Protein AF-A0A377ITX5-F1 (afdb_monomer_lite)

pLDDT: mean 71.37, std 20.07, range [36.94, 93.62]

Sequence (104 aa):
MPRRSICFHHKQAIKKTRNNNAIFYFFIPLIQAVNYFKKNDGCIGKDAPVNFLTEREKRILNKEGKFRSGLYCMLLSIRFSEAIQNKSVFLQHSLKFAFDKPNS

Radius of gyra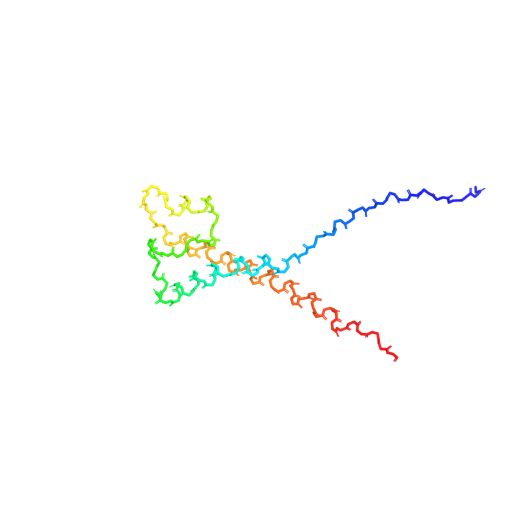tion: 22.4 Å; chains: 1; bounding box: 65×39×64 Å

Organism: NCBI:txid463

Foldseek 3Di:
DDDDDPPPPDPPPDPPPPPPVVLVVLVVLLVQQVVVCVVVVLDDDPPRRCPNDDPVLVCVCCPPNDHDSVSSVVVSVVSVVVNVVVVVVVVVVVVVVVPPDPDD

Structure (mmCIF, N/CA/C/O backbone):
data_AF-A0A377ITX5-F1
#
_entry.id   AF-A0A377ITX5-F1
#
loop_
_atom_site.group_PDB
_atom_site.id
_atom_site.type_symbol
_atom_site.label_atom_id
_atom_site.label_alt_id
_atom_site.label_comp_id
_atom_site.label_asym_id
_atom_site.label_entity_id
_atom_site.label_seq_id
_atom_site.pdbx_PDB_ins_code
_atom_site.Cartn_x
_atom_site.Cartn_y
_atom_site.Cartn_z
_atom_site.occupancy
_atom_site.B_iso_or_equiv
_atom_site.auth_seq_id
_atom_site.auth_comp_id
_atom_site.auth_asym_id
_atom_site.auth_atom_id
_atom_site.pdbx_PDB_model_num
ATOM 1 N N . MET A 1 1 ? 30.239 31.617 50.183 1.00 36.94 1 MET A N 1
ATOM 2 C CA . MET A 1 1 ? 31.236 30.836 49.402 1.00 36.94 1 MET A CA 1
ATOM 3 C C . MET A 1 1 ? 31.974 29.941 50.389 1.00 36.94 1 MET A C 1
ATOM 5 O O . MET A 1 1 ? 32.241 30.475 51.458 1.00 36.94 1 MET A O 1
ATOM 9 N N . PRO A 1 2 ? 32.295 28.658 50.106 1.00 50.03 2 PRO A N 1
ATOM 10 C CA . PRO A 1 2 ? 32.292 27.902 48.833 1.00 50.03 2 PRO A CA 1
ATOM 11 C C . PRO A 1 2 ? 31.210 26.788 48.819 1.00 50.03 2 PRO A C 1
ATOM 13 O O . PRO A 1 2 ? 30.404 26.721 49.733 1.00 50.03 2 PRO A O 1
ATOM 16 N N . ARG A 1 3 ? 31.184 25.814 47.901 1.00 38.25 3 ARG A N 1
ATOM 17 C CA . ARG A 1 3 ? 30.951 25.775 46.438 1.00 38.25 3 ARG A CA 1
ATOM 18 C C . ARG A 1 3 ? 30.677 24.289 46.108 1.00 38.25 3 ARG A C 1
ATOM 20 O O . ARG A 1 3 ? 31.436 23.456 46.584 1.00 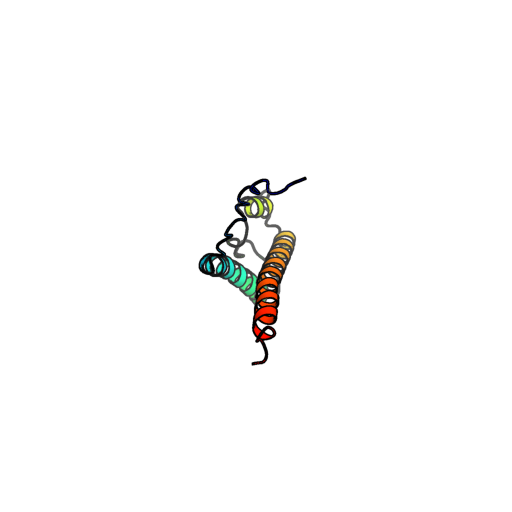38.25 3 ARG A O 1
ATOM 27 N N . ARG A 1 4 ? 29.742 24.028 45.174 1.00 37.88 4 ARG A N 1
ATOM 28 C CA . ARG A 1 4 ? 29.540 22.779 44.380 1.00 37.88 4 ARG A CA 1
ATOM 29 C C . ARG A 1 4 ? 28.949 21.582 45.151 1.00 37.88 4 ARG A C 1
ATOM 31 O O . ARG A 1 4 ? 29.292 21.362 46.292 1.00 37.88 4 ARG A O 1
ATOM 38 N N . SER A 1 5 ? 28.096 20.726 44.596 1.00 39.78 5 SER A N 1
ATOM 39 C CA . SER A 1 5 ? 27.435 20.623 43.290 1.00 39.78 5 SER A CA 1
ATOM 40 C C . SER A 1 5 ? 26.274 19.647 43.506 1.00 39.78 5 SER A C 1
ATOM 42 O O . SER A 1 5 ? 26.469 18.554 44.030 1.00 39.78 5 SER A O 1
ATOM 44 N N . ILE A 1 6 ? 25.061 20.063 43.150 1.00 46.62 6 ILE A N 1
ATOM 45 C CA . ILE A 1 6 ? 23.879 19.203 43.153 1.00 46.62 6 ILE A CA 1
ATOM 46 C C . ILE A 1 6 ? 24.112 18.153 42.065 1.00 46.62 6 ILE A C 1
ATOM 48 O O . ILE A 1 6 ? 24.234 18.500 40.889 1.00 46.62 6 ILE A O 1
ATOM 52 N N . CYS A 1 7 ? 24.233 16.888 42.477 1.00 37.34 7 CYS A N 1
ATOM 53 C CA . CYS A 1 7 ? 24.291 15.741 41.581 1.00 37.34 7 CYS A CA 1
ATOM 54 C C . CYS A 1 7 ? 23.056 15.775 40.678 1.00 37.34 7 CYS A C 1
ATOM 56 O O . CYS A 1 7 ? 21.933 15.530 41.116 1.00 37.34 7 CYS A O 1
ATOM 58 N N . PHE A 1 8 ? 23.271 16.134 39.414 1.00 40.31 8 PHE A N 1
ATOM 59 C CA . PHE A 1 8 ? 22.235 16.113 38.401 1.00 40.31 8 PHE A CA 1
ATOM 60 C C . PHE A 1 8 ? 21.769 14.675 38.216 1.00 40.31 8 PHE A C 1
ATOM 62 O O . PHE A 1 8 ? 22.544 13.793 37.842 1.00 40.31 8 PHE A O 1
ATOM 69 N N . HIS A 1 9 ? 20.482 14.473 38.487 1.00 37.28 9 HIS A N 1
ATOM 70 C CA . HIS A 1 9 ? 19.747 13.265 38.182 1.00 37.28 9 HIS A CA 1
ATOM 71 C C . HIS A 1 9 ? 20.129 12.733 36.802 1.00 37.28 9 HIS A C 1
ATOM 73 O O . HIS A 1 9 ? 19.995 13.407 35.778 1.00 37.28 9 HIS A O 1
ATOM 79 N N . HIS A 1 10 ? 20.580 11.486 36.834 1.00 39.19 10 HIS A N 1
ATOM 80 C CA . HIS A 1 10 ? 20.708 10.546 35.742 1.00 39.19 10 HIS A CA 1
ATOM 81 C C . HIS A 1 10 ? 19.507 10.659 34.783 1.00 39.19 10 HIS A C 1
ATOM 83 O O . HIS A 1 10 ? 18.463 10.035 34.982 1.00 39.19 10 HIS A O 1
ATOM 89 N N . LYS A 1 11 ? 19.631 11.489 33.738 1.00 44.81 11 LYS A N 1
ATOM 90 C CA . LYS A 1 11 ? 18.705 11.481 32.604 1.00 44.81 11 LYS A CA 1
ATOM 91 C C . LYS A 1 11 ? 18.935 10.173 31.860 1.00 44.81 11 LYS A C 1
ATOM 93 O O . LYS A 1 11 ? 19.848 10.059 31.047 1.00 44.81 11 LYS A O 1
ATOM 98 N N . GLN A 1 12 ? 18.084 9.193 32.141 1.00 43.50 12 GLN A N 1
ATOM 99 C CA . GLN A 1 12 ? 17.871 8.047 31.270 1.00 43.50 12 GLN A CA 1
ATOM 100 C C . GLN A 1 12 ? 17.310 8.550 29.933 1.00 43.50 12 GLN A C 1
ATOM 102 O O . GLN A 1 12 ? 16.101 8.629 29.727 1.00 43.50 12 GLN A O 1
ATOM 107 N N . ALA A 1 13 ? 18.194 8.937 29.016 1.00 41.03 13 ALA A N 1
ATOM 108 C CA . ALA A 1 13 ? 17.842 9.182 27.628 1.00 41.03 13 ALA A CA 1
ATOM 109 C C . ALA A 1 13 ? 17.825 7.832 26.901 1.00 41.03 13 ALA A C 1
ATOM 111 O O . ALA A 1 13 ? 18.842 7.343 26.418 1.00 41.03 13 ALA A O 1
ATOM 112 N N . ILE A 1 14 ? 16.647 7.209 26.942 1.00 43.91 14 ILE A N 1
ATOM 113 C CA . ILE A 1 14 ? 16.070 6.265 25.978 1.00 43.91 14 ILE A CA 1
ATOM 114 C C . ILE A 1 14 ? 17.073 5.806 24.906 1.00 43.91 14 ILE A C 1
ATOM 116 O O . ILE A 1 14 ? 17.206 6.413 23.841 1.00 43.91 14 ILE A O 1
ATOM 120 N N . LYS A 1 15 ? 17.727 4.666 25.151 1.00 44.12 15 LYS A N 1
ATOM 121 C CA . LYS A 1 15 ? 18.315 3.854 24.082 1.00 44.12 15 LYS A CA 1
ATOM 122 C C . LYS A 1 15 ? 17.158 3.333 23.225 1.00 44.12 15 LYS A C 1
ATOM 124 O O . LYS A 1 15 ? 16.629 2.256 23.476 1.00 44.12 15 LYS A O 1
ATOM 129 N N . LYS A 1 16 ? 16.714 4.113 22.233 1.00 45.03 16 LYS A N 1
ATOM 130 C CA . LYS A 1 16 ? 15.806 3.624 21.189 1.00 45.03 16 LYS A CA 1
ATOM 131 C C . LYS A 1 16 ? 16.640 2.789 20.229 1.00 45.03 16 LYS A C 1
ATOM 133 O O . LYS A 1 16 ? 17.087 3.266 19.190 1.00 45.03 16 LYS A O 1
ATOM 138 N N . THR A 1 17 ? 16.895 1.551 20.633 1.00 39.91 17 THR A N 1
ATOM 139 C CA . THR A 1 17 ? 17.498 0.502 19.818 1.00 39.91 17 THR A CA 1
ATOM 140 C C . THR A 1 17 ? 16.647 0.364 18.558 1.00 39.91 17 THR A C 1
ATOM 142 O O . THR A 1 17 ? 15.548 -0.191 18.578 1.00 39.91 17 THR A O 1
ATOM 145 N N . ARG A 1 18 ? 17.100 0.967 17.457 1.00 49.66 18 ARG A N 1
ATOM 146 C CA . ARG A 1 18 ? 16.445 0.866 16.155 1.00 49.66 18 ARG A CA 1
ATOM 147 C C . ARG A 1 18 ? 16.768 -0.536 15.636 1.00 49.66 18 ARG A C 1
ATOM 149 O O . ARG A 1 18 ? 17.840 -0.777 15.098 1.00 49.66 18 ARG A O 1
ATOM 156 N N . ASN A 1 19 ? 15.879 -1.487 15.918 1.00 49.72 19 ASN A N 1
ATOM 157 C CA . ASN A 1 19 ? 15.977 -2.854 15.423 1.00 49.72 19 ASN A CA 1
ATOM 158 C C . ASN A 1 19 ? 15.840 -2.824 13.892 1.00 49.72 19 ASN A C 1
ATOM 160 O O . ASN A 1 19 ? 14.735 -2.701 13.362 1.00 49.72 19 ASN A O 1
ATOM 164 N N . ASN A 1 20 ? 16.971 -2.903 13.190 1.00 52.84 20 ASN A N 1
ATOM 165 C CA . ASN A 1 20 ? 17.042 -2.870 11.726 1.00 52.84 20 ASN A CA 1
ATOM 166 C C . ASN A 1 20 ? 16.246 -4.015 11.075 1.00 52.84 20 ASN A C 1
ATOM 168 O O . ASN A 1 20 ? 15.775 -3.878 9.947 1.00 52.84 20 ASN A O 1
ATOM 172 N N . ASN A 1 21 ? 16.011 -5.105 11.810 1.00 52.28 21 ASN A N 1
ATOM 173 C CA . ASN A 1 21 ? 15.276 -6.265 11.316 1.00 52.28 21 ASN A CA 1
ATOM 174 C C . ASN A 1 21 ? 13.780 -5.937 11.177 1.00 52.28 21 ASN A C 1
ATOM 176 O O . ASN A 1 21 ? 13.140 -6.364 10.221 1.00 52.28 21 ASN A O 1
ATOM 180 N N . ALA A 1 22 ? 13.225 -5.109 12.073 1.00 54.97 22 ALA A N 1
ATOM 181 C CA . ALA A 1 22 ? 11.813 -4.712 12.038 1.00 54.97 22 ALA A CA 1
ATOM 182 C C . ALA A 1 22 ? 11.464 -3.853 10.808 1.00 54.97 22 ALA A C 1
ATOM 184 O O . ALA A 1 22 ? 10.345 -3.915 10.305 1.00 54.97 22 ALA A O 1
ATOM 185 N N . ILE A 1 23 ? 12.432 -3.088 10.291 1.00 59.25 23 ILE A N 1
ATOM 186 C CA . ILE A 1 23 ? 12.255 -2.266 9.085 1.00 59.25 23 ILE A CA 1
ATOM 187 C C . ILE A 1 23 ? 12.073 -3.167 7.856 1.00 59.25 23 ILE A C 1
ATOM 189 O O . ILE A 1 23 ? 11.225 -2.891 7.011 1.00 59.25 23 ILE A O 1
ATOM 193 N N . PHE A 1 24 ? 12.822 -4.271 7.780 1.00 58.69 24 PHE A N 1
ATOM 194 C CA . PHE A 1 24 ? 12.724 -5.228 6.677 1.00 58.69 24 PHE A CA 1
ATOM 195 C C . PHE A 1 24 ? 11.359 -5.930 6.633 1.00 58.69 24 PHE A C 1
ATOM 197 O O . PHE A 1 24 ? 10.735 -5.969 5.573 1.00 58.69 24 PHE A O 1
ATOM 204 N N . TYR A 1 25 ? 10.850 -6.405 7.776 1.00 66.62 25 TYR A N 1
ATOM 205 C CA . TYR A 1 25 ? 9.532 -7.058 7.845 1.00 66.62 25 TYR A CA 1
ATOM 206 C C . TYR A 1 25 ? 8.368 -6.112 7.519 1.00 66.62 25 TYR A C 1
ATOM 208 O O . TYR A 1 25 ? 7.357 -6.545 6.971 1.00 66.62 25 TYR A O 1
ATOM 216 N N . PHE A 1 26 ? 8.515 -4.817 7.807 1.00 67.62 26 PHE A N 1
ATOM 217 C CA . PHE A 1 26 ? 7.504 -3.808 7.485 1.00 67.62 26 PHE A CA 1
ATOM 218 C C . PHE A 1 26 ? 7.501 -3.410 5.998 1.00 67.62 26 PHE A C 1
ATOM 220 O O . PHE A 1 26 ? 6.467 -3.025 5.454 1.00 67.62 26 PHE A O 1
ATOM 227 N N . PHE A 1 27 ? 8.643 -3.514 5.315 1.00 75.62 27 PHE A N 1
ATOM 228 C CA . PHE A 1 27 ? 8.803 -3.000 3.953 1.00 75.62 27 PHE A CA 1
ATOM 229 C C . PHE A 1 27 ? 8.306 -3.962 2.862 1.00 75.62 27 PHE A C 1
ATOM 231 O O . PHE A 1 27 ? 7.779 -3.520 1.842 1.00 75.62 27 PHE A O 1
ATOM 238 N N . ILE A 1 28 ? 8.422 -5.275 3.084 1.00 83.38 28 ILE A N 1
ATOM 239 C CA . ILE A 1 28 ? 7.967 -6.314 2.141 1.00 83.38 28 ILE A CA 1
ATOM 240 C C . ILE A 1 28 ? 6.485 -6.146 1.734 1.00 83.38 28 ILE A C 1
ATOM 242 O O . ILE A 1 28 ? 6.218 -6.093 0.529 1.00 83.38 28 ILE A O 1
ATOM 246 N N . PRO A 1 29 ? 5.514 -6.011 2.663 1.00 87.81 29 PRO A N 1
ATOM 247 C CA . PRO A 1 29 ? 4.103 -5.878 2.287 1.00 87.81 29 PRO A CA 1
ATOM 248 C C . PRO A 1 29 ? 3.795 -4.565 1.551 1.00 87.81 29 PRO A C 1
ATOM 250 O O . PRO A 1 29 ? 2.899 -4.528 0.709 1.00 87.81 29 PRO A O 1
ATOM 253 N N . LEU A 1 30 ? 4.549 -3.495 1.823 1.00 87.94 30 LEU A N 1
ATOM 254 C CA . LEU A 1 30 ? 4.395 -2.214 1.132 1.00 87.94 30 LEU A CA 1
ATOM 255 C C . LEU A 1 30 ? 4.861 -2.309 -0.327 1.00 87.94 30 LEU A C 1
ATOM 257 O O . LEU A 1 30 ? 4.169 -1.847 -1.231 1.00 87.94 30 LEU A O 1
ATOM 261 N N . ILE A 1 31 ? 6.003 -2.954 -0.577 1.00 87.44 31 ILE A N 1
ATOM 262 C CA . ILE A 1 31 ? 6.508 -3.169 -1.940 1.00 87.44 31 ILE A CA 1
ATOM 263 C C . ILE A 1 31 ? 5.564 -4.048 -2.758 1.00 87.44 31 ILE A C 1
ATOM 265 O O . ILE A 1 31 ? 5.342 -3.769 -3.934 1.00 87.44 31 ILE A O 1
ATOM 269 N N . GLN A 1 32 ? 4.961 -5.069 -2.147 1.00 90.31 32 GLN A N 1
ATOM 270 C CA . GLN A 1 32 ? 3.946 -5.886 -2.818 1.00 90.31 32 GLN A CA 1
ATOM 271 C C . GLN A 1 32 ? 2.745 -5.046 -3.268 1.00 90.31 32 GLN A C 1
ATOM 273 O O . GLN A 1 32 ? 2.305 -5.181 -4.409 1.00 90.31 32 GLN A O 1
ATOM 278 N N . ALA A 1 33 ? 2.257 -4.143 -2.414 1.00 90.81 33 ALA A N 1
ATOM 279 C CA . ALA A 1 33 ? 1.164 -3.235 -2.754 1.00 90.81 33 ALA A CA 1
ATOM 280 C C . ALA A 1 33 ? 1.535 -2.256 -3.881 1.00 90.81 33 ALA A C 1
ATOM 282 O O . ALA A 1 33 ? 0.759 -2.071 -4.817 1.00 90.81 33 ALA A O 1
ATOM 283 N N . VAL A 1 34 ? 2.743 -1.684 -3.850 1.00 89.62 34 VAL A N 1
ATOM 284 C CA . VAL A 1 34 ? 3.241 -0.808 -4.927 1.00 89.62 34 VAL A CA 1
ATOM 285 C C . VAL A 1 34 ? 3.389 -1.575 -6.243 1.00 89.62 34 VAL A C 1
ATOM 287 O O . VAL A 1 34 ? 2.993 -1.078 -7.295 1.00 89.62 34 VAL A O 1
ATOM 290 N N . ASN A 1 35 ? 3.917 -2.798 -6.206 1.00 89.69 35 ASN A N 1
ATOM 291 C CA . ASN A 1 35 ? 4.052 -3.632 -7.400 1.00 89.69 35 ASN A CA 1
ATOM 292 C C . ASN A 1 35 ? 2.691 -4.014 -7.982 1.00 89.69 35 ASN A C 1
ATOM 294 O O . ASN A 1 35 ? 2.528 -3.981 -9.198 1.00 89.69 35 ASN A O 1
ATOM 298 N N . TYR A 1 36 ? 1.712 -4.324 -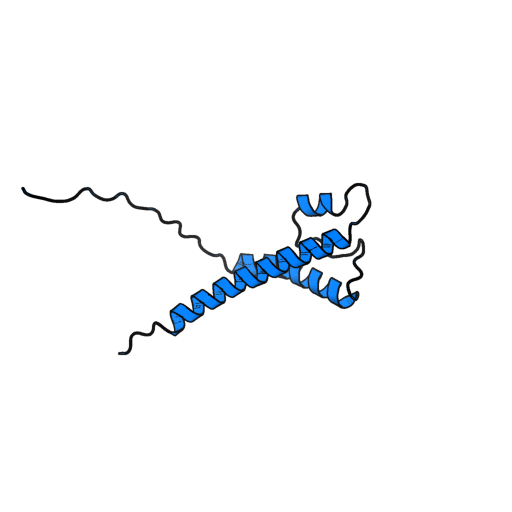7.131 1.00 91.06 36 TYR A N 1
ATOM 299 C CA . TYR A 1 36 ? 0.336 -4.553 -7.559 1.00 91.06 36 TYR A CA 1
ATOM 300 C C . TYR A 1 36 ? -0.256 -3.297 -8.215 1.00 91.06 36 TYR A C 1
ATOM 302 O O . TYR A 1 36 ? -0.803 -3.383 -9.311 1.00 91.06 36 TYR A O 1
ATOM 310 N N . PHE A 1 37 ? -0.081 -2.122 -7.599 1.00 89.19 37 PHE A N 1
ATOM 311 C CA . PHE A 1 37 ? -0.536 -0.850 -8.167 1.00 89.19 37 PHE A CA 1
ATOM 312 C C . PHE A 1 37 ? 0.070 -0.596 -9.554 1.00 89.19 37 PHE A C 1
ATOM 314 O O . PHE A 1 37 ? -0.652 -0.249 -10.485 1.00 89.19 37 PHE A O 1
ATOM 321 N N . LYS A 1 38 ? 1.381 -0.825 -9.709 1.00 88.56 38 LYS A N 1
ATOM 322 C CA . LYS A 1 38 ? 2.085 -0.679 -10.992 1.00 88.56 38 LYS A CA 1
ATOM 323 C C . LYS A 1 38 ? 1.634 -1.693 -12.041 1.00 88.56 38 LYS A C 1
ATOM 325 O O . LYS A 1 38 ? 1.534 -1.339 -13.203 1.00 88.56 38 LYS A O 1
ATOM 330 N N . LYS A 1 39 ? 1.409 -2.951 -11.648 1.00 91.25 39 LYS A N 1
ATOM 331 C CA . LYS A 1 39 ? 1.028 -4.030 -12.572 1.00 91.25 39 LYS A CA 1
ATOM 332 C C . LYS A 1 39 ? -0.372 -3.828 -13.151 1.00 91.25 39 LYS A C 1
ATOM 334 O O . LYS A 1 39 ? -0.623 -4.255 -14.269 1.00 91.25 39 LYS A O 1
ATOM 339 N N . ASN A 1 40 ? -1.264 -3.213 -12.382 1.00 89.69 40 ASN A N 1
ATOM 340 C CA . ASN A 1 40 ? -2.653 -3.002 -12.772 1.00 89.69 40 ASN A CA 1
ATOM 341 C C . ASN A 1 40 ? -2.923 -1.571 -13.267 1.00 89.69 40 ASN A C 1
ATOM 343 O O . ASN A 1 40 ? -4.072 -1.144 -13.246 1.00 89.69 40 ASN A O 1
ATOM 347 N N . ASP A 1 41 ? -1.889 -0.806 -13.641 1.00 83.81 41 ASP A N 1
ATOM 348 C CA . ASP A 1 41 ? -2.006 0.585 -14.116 1.00 83.81 41 ASP A CA 1
ATOM 349 C C . ASP A 1 41 ? -2.863 1.485 -13.203 1.00 83.81 41 ASP A C 1
ATOM 351 O O . ASP A 1 41 ? -3.635 2.335 -13.644 1.00 83.81 41 ASP A O 1
ATOM 355 N N . GLY A 1 42 ? -2.758 1.279 -11.887 1.00 79.38 42 GLY A N 1
ATOM 356 C CA . GLY A 1 42 ? -3.538 2.013 -10.890 1.00 79.38 42 GLY A CA 1
ATOM 357 C C . GLY A 1 42 ? -4.993 1.554 -10.717 1.00 79.38 42 GLY A C 1
ATOM 358 O O . GLY A 1 42 ? -5.700 2.106 -9.871 1.00 79.38 42 GLY A O 1
ATOM 359 N N . CYS A 1 43 ? -5.443 0.520 -11.433 1.00 84.00 43 CYS A N 1
ATOM 360 C CA . CYS A 1 43 ? -6.731 -0.130 -11.194 1.00 84.00 43 CYS A CA 1
ATOM 361 C C . CYS A 1 43 ? -6.641 -1.055 -9.972 1.00 84.00 43 CYS A C 1
ATOM 363 O O . CYS A 1 43 ? -6.062 -2.138 -10.026 1.00 84.00 43 CYS A O 1
ATOM 365 N N . ILE A 1 44 ? -7.218 -0.623 -8.848 1.00 87.56 44 ILE A N 1
ATOM 366 C CA . ILE A 1 44 ? -7.162 -1.358 -7.578 1.00 87.56 44 ILE A CA 1
ATOM 367 C C . ILE A 1 44 ? -8.488 -2.058 -7.294 1.00 87.56 44 ILE A C 1
ATOM 369 O O . ILE A 1 44 ? -9.513 -1.402 -7.083 1.00 87.56 44 ILE A O 1
ATOM 373 N N . GLY A 1 45 ? -8.439 -3.391 -7.253 1.00 85.00 45 GLY A N 1
ATOM 374 C CA . GLY A 1 45 ? -9.557 -4.265 -6.911 1.00 85.00 45 GLY A CA 1
ATOM 375 C C . GLY A 1 45 ? -9.533 -4.775 -5.466 1.00 85.00 45 GLY A C 1
ATOM 376 O O . GLY A 1 45 ? -8.665 -4.438 -4.662 1.00 85.00 45 GLY A O 1
ATOM 377 N N . LYS A 1 46 ? -10.515 -5.620 -5.132 1.00 85.12 46 LYS A N 1
ATOM 378 C CA . LYS A 1 46 ? -10.657 -6.269 -3.809 1.00 85.12 46 LYS A CA 1
ATOM 379 C C . LYS A 1 46 ? -9.516 -7.238 -3.481 1.00 85.12 46 LYS A C 1
ATOM 381 O O . LYS A 1 46 ? -9.309 -7.573 -2.320 1.00 85.12 46 LYS A O 1
ATOM 386 N N . ASP A 1 47 ? -8.820 -7.694 -4.509 1.00 87.44 47 ASP A N 1
ATOM 387 C CA . ASP A 1 47 ? -7.650 -8.567 -4.499 1.00 87.44 47 ASP A CA 1
ATOM 388 C C . ASP A 1 47 ? -6.341 -7.817 -4.192 1.00 87.44 47 ASP A C 1
ATOM 390 O O . ASP A 1 47 ? -5.287 -8.440 -4.060 1.00 87.44 47 ASP A O 1
ATOM 394 N N . ALA A 1 48 ? -6.394 -6.490 -4.044 1.00 88.25 48 ALA A N 1
ATOM 395 C CA . ALA A 1 48 ? -5.223 -5.693 -3.724 1.00 88.25 48 ALA A CA 1
ATOM 396 C C . ALA A 1 48 ? -4.602 -6.094 -2.368 1.00 88.25 48 ALA A C 1
ATOM 398 O O . ALA A 1 48 ? -5.323 -6.292 -1.384 1.00 88.25 48 ALA A O 1
ATOM 399 N N . PRO A 1 49 ? -3.260 -6.152 -2.257 1.00 91.69 49 PRO A N 1
ATOM 400 C CA . PRO A 1 49 ? -2.588 -6.463 -1.000 1.00 91.69 49 PRO A CA 1
ATOM 401 C C . PRO A 1 49 ? -2.920 -5.420 0.068 1.00 91.69 49 PRO A C 1
ATOM 403 O O . PRO A 1 49 ? -2.691 -4.233 -0.147 1.00 91.69 49 PRO A O 1
ATOM 406 N N . VAL A 1 50 ? -3.406 -5.846 1.236 1.00 92.38 50 VAL A N 1
ATOM 407 C CA . VAL A 1 50 ? -3.760 -4.951 2.362 1.00 92.38 50 VAL A CA 1
ATOM 408 C C . VAL A 1 50 ? -2.870 -5.143 3.589 1.00 92.38 50 VAL A C 1
ATOM 410 O O . VAL A 1 50 ? -3.083 -4.513 4.620 1.00 92.38 50 VAL A O 1
ATOM 413 N N . ASN A 1 51 ? -1.860 -6.010 3.511 1.00 89.94 51 ASN A N 1
ATOM 414 C CA . ASN A 1 51 ? -1.032 -6.388 4.662 1.00 89.94 51 ASN A CA 1
ATOM 415 C C . ASN A 1 51 ? -0.159 -5.239 5.193 1.00 89.94 51 ASN A C 1
ATOM 417 O O . ASN A 1 51 ? 0.301 -5.310 6.326 1.00 89.94 51 ASN A O 1
ATOM 421 N N . PHE A 1 52 ? 0.044 -4.181 4.402 1.00 88.19 52 PHE A N 1
ATOM 422 C CA . PHE A 1 52 ? 0.743 -2.963 4.824 1.00 88.19 52 PHE A CA 1
ATOM 423 C C . PHE A 1 52 ? -0.150 -1.999 5.629 1.00 88.19 52 PHE A C 1
ATOM 425 O O . PHE A 1 52 ? 0.341 -1.006 6.162 1.00 88.19 52 PHE A O 1
ATOM 432 N N . LEU A 1 53 ? -1.457 -2.277 5.704 1.00 90.31 53 LEU A N 1
ATOM 433 C CA . LEU A 1 53 ? -2.442 -1.495 6.443 1.00 90.31 53 LEU A CA 1
ATOM 434 C C . LEU A 1 53 ? -2.690 -2.093 7.830 1.00 90.31 53 LEU A C 1
ATOM 436 O O . LEU A 1 53 ? -2.650 -3.308 8.036 1.00 90.31 53 LEU A O 1
ATOM 440 N N . THR A 1 54 ? -3.032 -1.231 8.777 1.00 89.81 54 THR A N 1
ATOM 441 C CA . THR A 1 54 ? -3.530 -1.619 10.098 1.00 89.81 54 THR A CA 1
ATOM 442 C C . THR A 1 54 ? -4.941 -2.202 10.008 1.00 89.81 54 THR A C 1
ATOM 444 O O . THR A 1 54 ? -5.715 -1.880 9.107 1.00 89.81 54 THR A O 1
ATOM 447 N N . GLU A 1 55 ? -5.344 -2.996 11.001 1.00 90.06 55 GLU A N 1
ATOM 448 C CA . GLU A 1 55 ? -6.707 -3.552 11.071 1.00 90.06 55 GLU A CA 1
ATOM 449 C C . GLU A 1 55 ? -7.801 -2.476 11.047 1.00 90.06 55 GLU A C 1
ATOM 451 O O . GLU A 1 55 ? -8.888 -2.681 10.507 1.00 90.06 55 GLU A O 1
ATOM 456 N N . ARG A 1 56 ? -7.515 -1.286 11.592 1.00 90.12 56 ARG A N 1
ATOM 457 C CA . ARG A 1 56 ? -8.430 -0.143 11.515 1.00 90.12 56 ARG A CA 1
ATOM 458 C C . ARG A 1 56 ? -8.594 0.334 10.072 1.00 90.12 56 ARG A C 1
ATOM 460 O O . ARG A 1 56 ? -9.723 0.507 9.624 1.00 90.12 56 ARG A O 1
ATOM 467 N N . GLU A 1 57 ? -7.492 0.533 9.358 1.00 91.00 57 GLU A N 1
ATOM 468 C CA . GLU A 1 57 ? -7.503 0.978 7.960 1.00 91.00 57 GLU A CA 1
ATOM 469 C C . GLU A 1 57 ? -8.177 -0.057 7.053 1.00 91.00 57 GLU A C 1
ATOM 471 O O . GLU A 1 57 ? -9.019 0.316 6.238 1.00 91.00 57 GLU A O 1
ATOM 476 N N . LYS A 1 58 ? -7.915 -1.355 7.259 1.00 91.38 58 LYS A N 1
ATOM 477 C CA . LYS A 1 58 ? -8.586 -2.449 6.533 1.00 91.38 58 LYS A CA 1
ATOM 478 C C . LYS A 1 58 ? -10.108 -2.415 6.700 1.00 91.38 58 LYS A C 1
ATOM 480 O O . LYS A 1 58 ? -10.838 -2.560 5.721 1.00 91.38 58 LYS A O 1
ATOM 485 N N . ARG A 1 59 ? -10.599 -2.177 7.923 1.00 90.19 59 ARG A N 1
ATOM 486 C CA . ARG A 1 59 ? -12.044 -2.051 8.194 1.00 90.19 59 ARG A CA 1
ATOM 487 C C . ARG A 1 59 ? -12.674 -0.858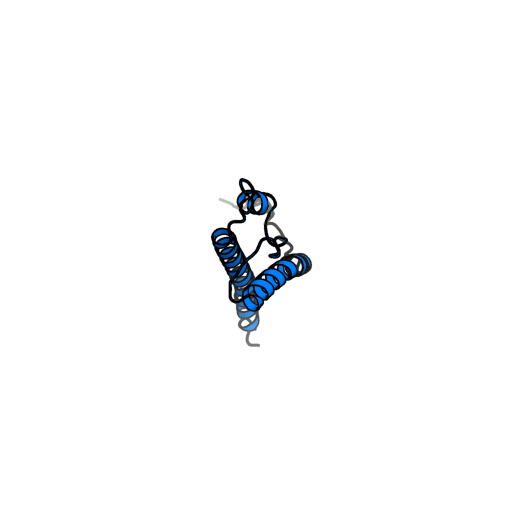 7.478 1.00 90.19 59 ARG A C 1
ATOM 489 O O . ARG A 1 59 ? -13.782 -0.973 6.970 1.00 90.19 59 ARG A O 1
ATOM 496 N N . ILE A 1 60 ? -11.979 0.279 7.428 1.00 90.38 60 ILE A N 1
ATOM 497 C CA . ILE A 1 60 ? -12.481 1.486 6.750 1.00 90.38 60 ILE A CA 1
ATOM 498 C C . ILE A 1 60 ? -12.449 1.302 5.226 1.00 90.38 60 ILE A C 1
ATOM 500 O O . ILE A 1 60 ? -13.359 1.754 4.528 1.00 90.38 60 ILE A O 1
ATOM 504 N N . LEU A 1 61 ? -11.430 0.606 4.716 1.00 89.38 61 LEU A N 1
ATOM 505 C CA . LEU A 1 61 ? -11.274 0.300 3.298 1.00 89.38 61 LEU A CA 1
ATOM 506 C C . LEU A 1 61 ? -12.422 -0.561 2.755 1.00 89.38 61 LEU A C 1
ATOM 508 O O . LEU A 1 61 ? -12.880 -0.326 1.638 1.00 89.38 61 LEU A O 1
ATOM 512 N N . ASN A 1 62 ? -12.902 -1.502 3.572 1.00 86.62 62 ASN A N 1
ATOM 513 C CA . ASN A 1 62 ? -14.032 -2.385 3.283 1.00 86.62 62 ASN A CA 1
ATOM 514 C C . ASN A 1 62 ? -15.287 -2.020 4.092 1.00 86.62 62 ASN A C 1
ATOM 516 O O . ASN A 1 62 ? -16.015 -2.894 4.570 1.00 86.62 62 ASN A O 1
ATOM 520 N N . LYS A 1 63 ? -15.564 -0.722 4.257 1.00 86.88 63 LYS A N 1
ATOM 521 C CA . LYS A 1 63 ? -16.784 -0.275 4.937 1.00 86.88 63 LYS A CA 1
ATOM 522 C C . LYS A 1 63 ? -18.018 -0.625 4.094 1.00 86.88 63 LYS A C 1
ATOM 524 O O . LYS A 1 63 ? -18.084 -0.262 2.921 1.00 86.88 63 LYS A O 1
ATOM 529 N N . GLU A 1 64 ? -18.995 -1.300 4.706 1.00 80.88 64 GLU A N 1
ATOM 530 C CA . GLU A 1 64 ? -20.291 -1.650 4.088 1.00 80.88 64 GLU A CA 1
ATOM 531 C C . GLU A 1 64 ? -20.160 -2.517 2.815 1.00 80.88 64 GLU A C 1
ATOM 533 O O . GLU A 1 64 ? -20.949 -2.404 1.880 1.00 80.88 64 GLU A O 1
ATOM 538 N N . GLY A 1 65 ? -19.127 -3.367 2.737 1.00 80.75 65 GLY A N 1
ATOM 539 C CA . GLY A 1 65 ? -18.917 -4.285 1.606 1.00 80.75 65 GLY A CA 1
ATOM 540 C C . GLY A 1 65 ? -18.446 -3.619 0.304 1.00 80.75 65 GLY A C 1
ATOM 541 O O . GLY A 1 65 ? -18.225 -4.306 -0.700 1.00 80.75 65 GLY A O 1
ATOM 542 N N . LYS A 1 66 ? -18.247 -2.294 0.312 1.00 85.69 66 LYS A N 1
ATOM 543 C CA . LYS A 1 66 ? -17.711 -1.527 -0.817 1.00 85.69 66 LYS A CA 1
ATOM 544 C C . LYS A 1 66 ? -16.220 -1.282 -0.613 1.00 85.69 66 LYS A C 1
ATOM 546 O O . LYS A 1 66 ? -15.824 -0.570 0.306 1.00 85.69 66 LYS A O 1
ATOM 551 N N . PHE A 1 67 ? -15.407 -1.846 -1.502 1.00 88.38 67 PHE A N 1
ATOM 552 C CA . PHE A 1 67 ? -13.971 -1.588 -1.527 1.00 88.38 67 PHE A CA 1
ATOM 553 C C . PHE A 1 67 ? -13.703 -0.195 -2.089 1.00 88.38 67 PHE A C 1
ATOM 555 O O . PHE A 1 67 ? -14.120 0.135 -3.202 1.00 88.38 67 PHE A O 1
ATOM 562 N N . ARG A 1 68 ? -13.016 0.634 -1.307 1.00 89.62 68 ARG A N 1
ATOM 563 C CA . ARG A 1 68 ? -12.743 2.033 -1.653 1.00 89.62 68 ARG A CA 1
ATOM 564 C C . ARG A 1 68 ? -11.358 2.164 -2.287 1.00 89.62 68 ARG A C 1
ATOM 566 O O . ARG A 1 68 ? -10.396 2.497 -1.600 1.00 89.62 68 ARG A O 1
ATOM 573 N N . SER A 1 69 ? -11.263 1.949 -3.597 1.00 90.00 69 SER A N 1
ATOM 574 C CA . SER A 1 69 ? -10.000 2.031 -4.354 1.00 90.00 69 SER A CA 1
ATOM 575 C C . SER A 1 69 ? -9.283 3.379 -4.197 1.00 90.00 69 SER A C 1
ATOM 577 O O . SER A 1 69 ? -8.084 3.410 -3.946 1.00 90.00 69 SER A O 1
ATOM 579 N N . GLY A 1 70 ? -10.010 4.501 -4.226 1.00 89.88 70 GLY A N 1
ATOM 580 C CA . GLY A 1 70 ? -9.416 5.825 -3.990 1.00 89.88 70 GLY A CA 1
ATOM 581 C C . GLY A 1 70 ? -8.789 5.970 -2.596 1.00 89.88 70 GLY A C 1
ATOM 582 O O . GLY A 1 70 ? -7.696 6.517 -2.457 1.00 89.88 70 GLY A O 1
ATOM 583 N N . LEU A 1 71 ? -9.437 5.413 -1.566 1.00 91.62 71 LEU A N 1
ATOM 584 C CA . LEU A 1 71 ? -8.900 5.411 -0.203 1.00 91.62 71 LEU A CA 1
ATOM 585 C C . LEU A 1 71 ? -7.656 4.523 -0.096 1.00 91.62 71 LEU A C 1
ATOM 587 O O . LEU A 1 71 ? -6.700 4.896 0.580 1.00 91.62 71 LEU A O 1
ATOM 591 N N . TYR A 1 72 ? -7.647 3.377 -0.782 1.00 93.62 72 TYR A N 1
ATOM 592 C CA . TYR A 1 72 ? -6.462 2.525 -0.867 1.00 93.62 72 TYR A CA 1
ATOM 593 C C . TYR A 1 72 ? -5.259 3.293 -1.414 1.00 93.62 72 TYR A C 1
ATOM 595 O O . TYR A 1 72 ? -4.197 3.275 -0.797 1.00 93.62 72 TYR A O 1
ATOM 603 N N . CYS A 1 73 ? -5.433 4.005 -2.531 1.00 91.69 73 CYS A N 1
ATOM 604 C CA . CYS A 1 73 ? -4.360 4.778 -3.154 1.00 91.69 73 CYS A CA 1
ATOM 605 C C . CYS A 1 73 ? -3.823 5.863 -2.213 1.00 91.69 73 CYS A C 1
ATOM 607 O O . CYS A 1 73 ? -2.611 5.989 -2.063 1.00 91.69 73 CYS A O 1
ATOM 609 N N . MET A 1 74 ? -4.705 6.588 -1.516 1.00 92.69 74 MET A N 1
ATOM 610 C CA . MET A 1 74 ? -4.289 7.584 -0.521 1.00 92.69 74 MET A CA 1
ATOM 611 C C . MET A 1 74 ? -3.453 6.958 0.600 1.00 92.69 74 MET A C 1
ATOM 613 O O . MET A 1 74 ? -2.376 7.459 0.925 1.00 92.69 74 MET A O 1
ATOM 617 N N . LEU A 1 75 ? -3.917 5.843 1.172 1.00 92.94 75 LEU A N 1
ATOM 618 C CA . LEU A 1 75 ? -3.198 5.140 2.237 1.00 92.94 75 LEU A CA 1
ATOM 619 C C . LEU A 1 75 ? -1.849 4.598 1.746 1.00 92.94 75 LEU A C 1
ATOM 621 O O . LEU A 1 75 ? -0.848 4.713 2.453 1.00 92.94 75 LEU A O 1
ATOM 625 N N . LEU A 1 76 ? -1.803 4.062 0.524 1.00 91.69 76 LEU A N 1
ATOM 626 C CA . LEU A 1 76 ? -0.573 3.600 -0.112 1.00 91.69 76 LEU A CA 1
ATOM 627 C C . LEU A 1 76 ? 0.438 4.745 -0.262 1.00 91.69 76 LEU A C 1
ATOM 629 O O . LEU A 1 76 ? 1.590 4.585 0.138 1.00 91.69 76 LEU A O 1
ATOM 633 N N . SER A 1 77 ? 0.013 5.911 -0.758 1.00 90.56 77 SER A N 1
ATOM 634 C CA . SER A 1 77 ? 0.877 7.089 -0.901 1.00 90.56 77 SER A CA 1
ATOM 635 C C . SER A 1 77 ? 1.405 7.603 0.440 1.00 90.56 77 SER A C 1
ATOM 637 O O . SER A 1 77 ? 2.588 7.930 0.537 1.00 90.56 77 SER A O 1
ATOM 639 N N . ILE A 1 78 ? 0.569 7.626 1.486 1.00 90.94 78 ILE A N 1
ATOM 640 C CA . ILE A 1 78 ? 0.985 8.035 2.838 1.00 90.94 78 ILE A CA 1
ATOM 641 C C . ILE A 1 78 ? 2.076 7.097 3.361 1.00 90.94 78 ILE A C 1
ATOM 643 O O . ILE A 1 78 ? 3.162 7.557 3.717 1.00 90.94 78 ILE A O 1
ATOM 647 N N . ARG A 1 79 ? 1.832 5.780 3.348 1.00 89.06 79 ARG A N 1
ATOM 648 C CA . ARG A 1 79 ? 2.798 4.784 3.845 1.00 89.06 79 ARG A CA 1
ATOM 649 C C .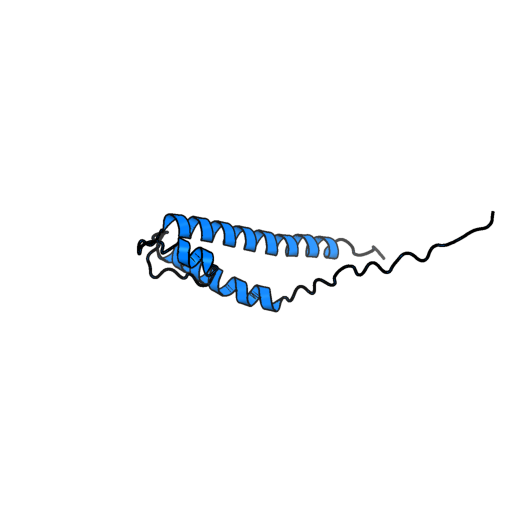 ARG A 1 79 ? 4.081 4.758 3.023 1.00 89.06 79 ARG A C 1
ATOM 651 O O . ARG A 1 79 ? 5.166 4.597 3.578 1.00 89.06 79 ARG A O 1
ATOM 658 N N . PHE A 1 80 ? 3.974 4.965 1.715 1.00 88.69 80 PHE A N 1
ATOM 659 C CA . PHE A 1 80 ? 5.128 5.085 0.834 1.00 88.69 80 PHE A CA 1
ATOM 660 C C . PHE A 1 80 ? 5.971 6.326 1.156 1.00 88.69 80 PHE A C 1
ATOM 662 O O . PHE A 1 80 ? 7.190 6.217 1.297 1.00 88.69 80 PHE A O 1
ATOM 669 N N . SER A 1 81 ? 5.334 7.482 1.364 1.00 88.06 81 SER A N 1
ATOM 670 C CA . SER A 1 81 ? 6.019 8.709 1.785 1.00 88.06 81 SER A CA 1
ATOM 671 C C . SER A 1 81 ? 6.688 8.547 3.153 1.00 88.06 81 SER A C 1
ATOM 673 O O . SER A 1 81 ? 7.854 8.905 3.310 1.00 88.06 81 SER A O 1
ATOM 675 N N . GLU A 1 82 ? 6.001 7.955 4.133 1.00 85.44 82 GLU A N 1
ATOM 676 C CA . GLU A 1 82 ? 6.578 7.645 5.449 1.00 85.44 82 GLU A CA 1
ATOM 677 C C . GLU A 1 82 ? 7.795 6.718 5.327 1.00 85.44 82 GLU A C 1
ATOM 679 O O . GLU A 1 82 ? 8.812 6.936 5.987 1.00 85.44 82 GLU A O 1
ATOM 684 N N . ALA A 1 83 ? 7.728 5.693 4.474 1.00 81.62 83 ALA A N 1
ATOM 685 C CA . ALA A 1 83 ? 8.848 4.787 4.241 1.00 81.62 83 ALA A CA 1
ATOM 686 C C . ALA A 1 83 ? 10.054 5.511 3.615 1.00 81.62 83 ALA A C 1
ATOM 688 O O . ALA A 1 83 ? 11.191 5.278 4.036 1.00 81.62 83 ALA A O 1
ATOM 689 N N . ILE A 1 84 ? 9.818 6.427 2.666 1.00 82.56 84 ILE A N 1
ATOM 690 C CA . ILE A 1 84 ? 10.867 7.277 2.081 1.00 82.56 84 ILE A CA 1
ATOM 691 C C . ILE A 1 84 ? 11.471 8.190 3.144 1.00 82.56 84 ILE A C 1
ATOM 693 O O . ILE A 1 84 ? 12.691 8.234 3.264 1.00 82.56 84 ILE A O 1
ATOM 697 N N . GLN A 1 85 ? 10.651 8.883 3.934 1.00 80.00 85 GLN A N 1
ATOM 698 C CA . GLN A 1 85 ? 11.124 9.793 4.980 1.00 80.00 85 GLN A CA 1
ATOM 699 C C . GLN A 1 85 ? 11.916 9.047 6.060 1.00 80.00 85 GLN A C 1
ATOM 701 O O . GLN A 1 85 ? 12.998 9.471 6.449 1.00 80.00 85 GLN A O 1
ATOM 706 N N . ASN A 1 86 ? 11.450 7.878 6.495 1.00 71.12 86 ASN A N 1
ATOM 707 C CA . ASN A 1 86 ? 12.175 7.070 7.476 1.00 71.12 86 ASN A CA 1
ATOM 708 C C . ASN A 1 86 ? 13.523 6.563 6.936 1.00 71.12 86 ASN A C 1
ATOM 710 O O . ASN A 1 86 ? 14.492 6.448 7.693 1.00 71.12 86 ASN A O 1
ATOM 714 N N . LYS A 1 87 ? 13.615 6.300 5.628 1.00 63.34 87 LYS A N 1
ATOM 715 C CA . LYS A 1 87 ? 14.868 5.924 4.959 1.00 63.34 87 LYS A CA 1
ATOM 716 C C . LYS A 1 87 ? 15.756 7.139 4.644 1.00 63.34 87 LYS A C 1
ATOM 718 O O . LYS A 1 87 ? 16.977 7.023 4.717 1.00 63.34 87 LYS A O 1
ATOM 723 N N . SER A 1 88 ? 15.192 8.317 4.376 1.00 52.97 88 SER A N 1
ATOM 724 C CA . SER A 1 88 ? 15.955 9.560 4.194 1.00 52.97 88 SER A CA 1
ATOM 725 C C . SER A 1 88 ? 16.547 10.055 5.516 1.00 52.97 88 SER A C 1
ATOM 727 O O . SER A 1 88 ? 17.688 10.507 5.538 1.00 52.97 88 SER A O 1
ATOM 729 N N . VAL A 1 89 ? 15.851 9.845 6.638 1.00 51.72 89 VAL A N 1
ATOM 730 C CA . VAL A 1 89 ? 16.380 10.076 7.992 1.00 51.72 89 VAL A CA 1
ATOM 731 C C . VAL A 1 89 ? 17.570 9.150 8.297 1.00 51.72 89 VAL A C 1
ATOM 733 O O . VAL A 1 89 ? 18.471 9.534 9.043 1.00 51.72 89 VAL A O 1
ATOM 736 N N . PHE A 1 90 ? 17.633 7.954 7.696 1.00 51.72 90 PHE A N 1
ATOM 737 C CA . PHE A 1 90 ? 18.825 7.098 7.751 1.00 51.72 90 PHE A CA 1
ATOM 738 C C . PHE A 1 90 ? 19.979 7.668 6.905 1.00 51.72 90 PHE A C 1
ATOM 740 O O . PHE A 1 90 ? 21.099 7.757 7.403 1.00 51.72 90 PHE A O 1
ATOM 747 N N . LEU A 1 91 ? 19.699 8.142 5.683 1.00 51.78 91 LEU A N 1
ATOM 748 C CA . LEU A 1 91 ? 20.699 8.753 4.793 1.00 51.78 91 LEU A CA 1
ATOM 749 C C . LEU A 1 91 ? 21.291 10.064 5.346 1.00 51.78 91 LEU A C 1
ATOM 751 O O . LEU A 1 91 ? 22.500 10.286 5.258 1.00 51.78 91 LEU A O 1
ATOM 755 N N . GLN A 1 92 ? 20.469 10.912 5.969 1.00 51.75 92 GLN A N 1
ATOM 756 C CA . GLN A 1 92 ? 20.930 12.158 6.592 1.00 51.75 92 GLN A CA 1
ATOM 757 C C . GLN A 1 92 ? 21.843 11.903 7.800 1.00 51.75 92 GLN A C 1
ATOM 759 O O . GLN A 1 92 ? 22.800 12.646 8.016 1.00 51.75 92 GLN A O 1
ATOM 764 N N . HIS A 1 93 ? 21.594 10.835 8.566 1.00 51.41 93 HIS A N 1
ATOM 765 C CA . HIS A 1 93 ? 22.459 10.467 9.688 1.00 51.41 93 HIS A CA 1
ATOM 766 C C . HIS A 1 93 ? 23.759 9.784 9.227 1.00 51.41 93 HIS A C 1
ATOM 768 O O . HIS A 1 93 ? 24.798 9.982 9.856 1.00 51.41 93 HIS A O 1
ATOM 774 N N . SER A 1 94 ? 23.745 9.021 8.124 1.00 50.41 94 SER A N 1
ATOM 775 C CA . SER A 1 94 ? 24.970 8.434 7.556 1.00 50.41 94 SER A CA 1
ATOM 776 C C . SER A 1 94 ? 25.893 9.472 6.911 1.00 50.41 94 SER A C 1
ATOM 778 O O . SER A 1 94 ? 27.108 9.326 7.007 1.00 50.41 94 SER A O 1
ATOM 780 N N . LEU A 1 95 ? 25.353 10.547 6.317 1.00 49.22 95 LEU A N 1
ATOM 781 C CA . LEU A 1 95 ? 26.188 11.625 5.769 1.00 49.22 95 LEU A CA 1
ATOM 782 C C . LEU A 1 95 ? 26.940 12.375 6.873 1.00 49.22 95 LEU A C 1
ATOM 784 O O . LEU A 1 95 ? 28.135 12.611 6.734 1.00 49.22 95 LEU A O 1
ATOM 788 N N . LYS A 1 96 ? 26.280 12.694 7.995 1.00 52.16 96 LYS A N 1
ATOM 789 C CA . LYS A 1 96 ? 26.948 13.372 9.117 1.00 52.16 96 LYS A CA 1
ATOM 790 C C . LYS A 1 96 ? 28.133 12.583 9.673 1.00 52.16 96 LYS A C 1
ATOM 792 O O . LYS A 1 96 ? 29.086 13.200 10.106 1.00 52.16 96 LYS A O 1
ATOM 797 N N . PHE A 1 97 ? 28.107 11.252 9.615 1.00 52.03 97 PHE A N 1
ATOM 798 C CA . PHE A 1 97 ? 29.221 10.422 10.086 1.00 52.03 97 PHE A CA 1
ATOM 799 C C . PHE A 1 97 ? 30.359 10.282 9.060 1.00 52.03 97 PHE A C 1
ATOM 801 O O . PHE A 1 97 ? 31.503 10.066 9.442 1.00 52.03 97 PHE A O 1
ATOM 808 N N . ALA A 1 98 ? 30.067 10.404 7.760 1.00 52.50 98 ALA A N 1
ATOM 809 C CA . ALA A 1 98 ? 31.080 10.308 6.707 1.00 52.50 98 ALA A CA 1
ATOM 810 C C . ALA A 1 98 ? 31.923 11.589 6.560 1.00 52.50 98 ALA A C 1
ATOM 812 O O . ALA A 1 98 ? 33.066 11.510 6.115 1.00 52.50 98 ALA A O 1
ATOM 813 N N . PHE A 1 99 ? 31.379 12.748 6.949 1.00 52.81 99 PHE A N 1
ATOM 814 C CA . PHE A 1 99 ? 32.071 14.043 6.873 1.00 52.81 99 PHE A CA 1
ATOM 815 C C . PHE A 1 99 ? 32.721 14.493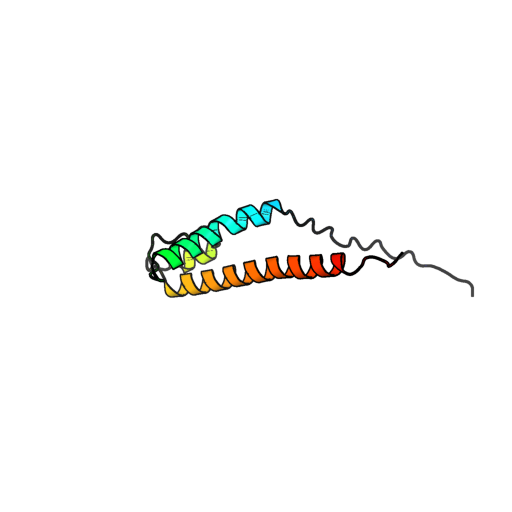 8.188 1.00 52.81 99 PHE A C 1
ATOM 817 O O . PHE A 1 99 ? 33.412 15.505 8.190 1.00 52.81 99 PHE A O 1
ATOM 824 N N . ASP A 1 100 ? 32.556 13.736 9.275 1.00 51.62 100 ASP A N 1
ATOM 825 C CA . ASP A 1 100 ? 33.154 14.022 10.588 1.00 51.62 100 ASP A CA 1
ATOM 826 C C . ASP A 1 100 ? 34.371 13.111 10.846 1.00 51.62 100 ASP A C 1
ATOM 828 O O . ASP A 1 100 ? 34.540 12.526 11.917 1.00 51.62 100 ASP A O 1
ATOM 832 N N . LYS A 1 101 ? 35.227 12.929 9.828 1.00 48.44 101 LYS A N 1
ATOM 833 C CA . LYS A 1 101 ? 36.588 12.429 10.064 1.00 48.44 101 LYS A CA 1
ATOM 834 C C . LYS A 1 101 ? 37.396 13.603 10.623 1.00 48.44 101 LYS A C 1
ATOM 836 O O . LYS A 1 101 ? 37.551 14.587 9.900 1.00 48.44 101 LYS A O 1
ATOM 841 N N . PRO A 1 102 ? 37.931 13.535 11.856 1.00 51.78 102 PRO A N 1
ATOM 842 C CA . PRO A 1 102 ? 38.904 14.522 12.285 1.00 51.78 102 PRO A CA 1
ATOM 843 C C . PRO A 1 102 ? 40.126 14.370 11.382 1.00 51.78 102 PRO A C 1
ATOM 845 O O . PRO A 1 102 ? 40.722 13.294 11.298 1.00 51.78 102 PRO A O 1
ATOM 848 N N . ASN A 1 103 ? 40.441 15.442 10.660 1.00 52.69 103 ASN A N 1
ATOM 849 C CA . ASN A 1 103 ? 41.700 15.582 9.945 1.00 52.69 103 ASN A CA 1
ATOM 850 C C . ASN A 1 103 ? 42.821 15.304 10.959 1.00 52.69 103 ASN A C 1
ATOM 852 O O . ASN A 1 103 ? 42.906 15.996 11.974 1.00 52.69 103 ASN A O 1
ATOM 856 N N . SER A 1 104 ? 43.569 14.221 10.727 1.00 47.28 104 SER A N 1
ATOM 857 C CA . SER A 1 104 ? 44.771 13.865 11.491 1.00 47.28 104 SER A CA 1
ATOM 858 C C . SER A 1 104 ? 45.865 14.901 11.290 1.00 47.28 104 SER A C 1
ATOM 860 O O . SER A 1 104 ? 45.935 15.449 10.167 1.00 47.28 104 SER A O 1
#

Secondary structure (DSSP, 8-state):
-------------------HHHHHHHHHHHHHHHHHHHHTTT---TTS--TTS-HHHHHHHTGGG---HHHHHHHHHHHHHHHHHHHHHHHHHHHHHHS-----